Protein AF-A0AAU2UVV8-F1 (afdb_monomer)

Sequence (94 aa):
MTIRVTFAQLQSTQSDVQGTASKLQTELDDMKSLIAKLAGSYEGEASESWQRVQKDWESATQELHQIIDATQQALGSAAENYQAAEKKNVGMWG

pLDDT: mean 77.65, std 9.82, range [51.25, 89.81]

Nearest PDB structures (foldseek):
  3fav-assembly2_C  TM=7.965E-01  e=3.238E-02  Mycobacterium tuberculosis H37Rv
  8qbr-assembly1_A  TM=5.620E-01  e=3.450E+00  Nostoc punctiforme

Organism: NCBI:txid2903608

Structure (mmCIF, N/CA/C/O backbone):
data_AF-A0AAU2UVV8-F1
#
_entry.id   AF-A0AAU2UVV8-F1
#
loop_
_atom_site.group_PDB
_atom_site.id
_atom_site.type_symbol
_atom_site.label_atom_id
_atom_site.label_alt_id
_atom_site.label_comp_id
_atom_site.label_asym_id
_atom_site.label_entity_id
_atom_site.label_seq_id
_atom_site.pdbx_PDB_ins_code
_atom_site.Cartn_x
_atom_site.Cartn_y
_atom_site.Cartn_z
_atom_site.occupancy
_atom_site.B_iso_or_equiv
_atom_site.auth_seq_id
_atom_site.auth_comp_id
_atom_site.auth_asym_id
_atom_site.auth_atom_id
_atom_site.pdbx_PDB_model_num
ATOM 1 N N . MET A 1 1 ? 24.604 -5.894 -25.761 1.00 51.66 1 MET A N 1
ATOM 2 C CA . MET A 1 1 ? 23.514 -6.895 -25.704 1.00 51.66 1 MET A CA 1
ATOM 3 C C . MET A 1 1 ? 22.901 -6.889 -24.297 1.00 51.66 1 MET A C 1
ATOM 5 O O . MET A 1 1 ? 23.096 -7.822 -23.539 1.00 51.66 1 MET A O 1
ATOM 9 N N . THR A 1 2 ? 22.221 -5.804 -23.916 1.00 61.06 2 THR A N 1
ATOM 10 C CA . THR A 1 2 ? 21.790 -5.546 -22.519 1.00 61.06 2 THR A CA 1
ATOM 11 C C . THR A 1 2 ? 20.307 -5.189 -22.397 1.00 61.06 2 THR A C 1
ATOM 13 O O . THR A 1 2 ? 19.725 -5.354 -21.336 1.00 61.06 2 THR A O 1
ATOM 16 N N . ILE A 1 3 ? 19.656 -4.779 -23.486 1.00 60.66 3 ILE A N 1
ATOM 17 C CA . ILE A 1 3 ? 18.342 -4.130 -23.409 1.00 60.66 3 ILE A CA 1
ATOM 18 C C . ILE A 1 3 ? 17.197 -5.119 -23.151 1.00 60.66 3 ILE A C 1
ATOM 20 O O . ILE A 1 3 ? 16.322 -4.854 -22.331 1.00 60.66 3 ILE A O 1
ATOM 24 N N . ARG A 1 4 ? 17.253 -6.321 -23.743 1.00 62.22 4 ARG A N 1
ATOM 25 C CA . ARG A 1 4 ? 16.311 -7.410 -23.415 1.00 62.22 4 ARG A CA 1
ATOM 26 C C . ARG A 1 4 ? 16.350 -7.784 -21.931 1.00 62.22 4 ARG A C 1
ATOM 28 O O . ARG A 1 4 ? 15.316 -8.115 -21.364 1.00 62.22 4 ARG A O 1
ATOM 35 N N . VAL A 1 5 ? 17.535 -7.714 -21.318 1.00 64.69 5 VAL A N 1
ATOM 36 C CA . VAL A 1 5 ? 17.724 -7.996 -19.890 1.00 64.69 5 VAL A CA 1
ATOM 37 C C . VAL A 1 5 ? 17.092 -6.882 -19.052 1.00 64.69 5 VAL A C 1
ATOM 39 O O . VAL A 1 5 ? 16.344 -7.183 -18.129 1.00 64.69 5 VAL A O 1
ATOM 42 N N . THR A 1 6 ? 17.286 -5.616 -19.434 1.00 75.25 6 THR A N 1
ATOM 43 C CA . THR A 1 6 ? 16.698 -4.454 -18.744 1.00 75.25 6 THR A CA 1
ATOM 44 C C . THR A 1 6 ? 15.170 -4.417 -18.825 1.00 75.25 6 THR A C 1
ATOM 46 O O . THR A 1 6 ? 14.521 -4.150 -17.819 1.00 75.25 6 THR A O 1
ATOM 49 N N . PHE A 1 7 ? 14.574 -4.729 -19.980 1.00 75.88 7 PHE A N 1
ATOM 50 C CA . PHE A 1 7 ? 13.114 -4.791 -20.113 1.00 75.88 7 PHE A CA 1
ATOM 51 C C . PHE A 1 7 ? 12.508 -5.924 -19.274 1.00 75.88 7 PHE A C 1
ATOM 53 O O . PHE A 1 7 ? 11.544 -5.704 -18.544 1.00 75.88 7 PHE A O 1
ATOM 60 N N . ALA A 1 8 ? 13.104 -7.121 -19.322 1.00 78.31 8 ALA A N 1
ATOM 61 C CA . ALA A 1 8 ? 12.661 -8.247 -18.503 1.00 78.31 8 ALA A CA 1
ATOM 62 C C . ALA A 1 8 ? 12.771 -7.940 -16.997 1.00 78.31 8 ALA A C 1
ATOM 64 O O . ALA A 1 8 ? 11.888 -8.310 -16.226 1.00 78.31 8 ALA A O 1
ATOM 65 N N . GLN A 1 9 ? 13.816 -7.218 -16.582 1.00 80.25 9 GLN A N 1
ATOM 66 C CA . GLN A 1 9 ? 13.969 -6.741 -15.206 1.00 80.25 9 GLN A CA 1
ATOM 67 C C . GLN A 1 9 ? 12.881 -5.734 -14.821 1.00 80.25 9 GLN A C 1
ATOM 69 O O . GLN A 1 9 ? 12.266 -5.904 -13.776 1.00 80.25 9 GLN A O 1
ATOM 74 N N . LEU A 1 10 ? 12.584 -4.747 -15.674 1.00 79.75 10 LEU A N 1
ATOM 75 C CA . LEU A 1 10 ? 11.493 -3.786 -15.456 1.00 79.75 10 LEU A CA 1
ATOM 76 C C . LEU A 1 10 ? 10.140 -4.485 -15.282 1.00 79.75 10 LEU A C 1
ATOM 78 O O . LEU A 1 10 ? 9.399 -4.177 -14.350 1.00 79.75 10 LEU A O 1
ATOM 82 N N . GLN A 1 11 ? 9.846 -5.466 -16.137 1.00 79.94 11 GLN A N 1
ATOM 83 C CA . GLN A 1 11 ? 8.605 -6.233 -16.066 1.00 79.94 11 GLN A CA 1
ATOM 84 C C . GLN A 1 11 ? 8.527 -7.098 -14.797 1.00 79.94 11 GLN A C 1
ATOM 86 O O . GLN A 1 11 ? 7.476 -7.158 -14.159 1.00 79.94 11 GLN A O 1
ATOM 91 N N . SER A 1 12 ? 9.642 -7.719 -14.392 1.00 84.44 12 SER A N 1
ATOM 92 C CA . SER A 1 12 ? 9.738 -8.440 -13.116 1.00 84.44 12 SER A CA 1
ATOM 93 C C . SER A 1 12 ? 9.469 -7.509 -11.938 1.00 84.44 12 SER A C 1
ATOM 95 O O . SER A 1 12 ? 8.611 -7.801 -11.115 1.00 84.44 12 SER A O 1
ATOM 97 N N . THR A 1 13 ? 10.1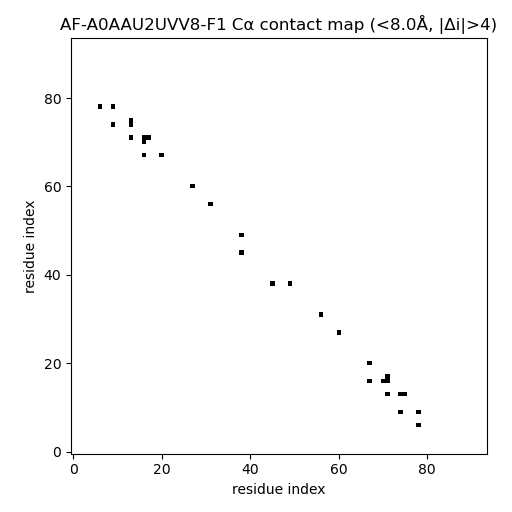32 -6.349 -11.896 1.00 81.25 13 THR A N 1
ATOM 98 C CA . THR A 1 13 ? 9.953 -5.361 -10.826 1.00 81.25 13 THR A CA 1
ATOM 99 C C . THR A 1 13 ? 8.510 -4.869 -10.742 1.00 81.25 13 THR A C 1
ATOM 101 O O . THR A 1 13 ? 7.981 -4.716 -9.645 1.00 81.25 13 THR A O 1
ATOM 104 N N . GLN A 1 14 ? 7.834 -4.666 -11.876 1.00 79.88 14 GLN A N 1
ATOM 105 C CA . GLN A 1 14 ? 6.418 -4.300 -11.884 1.00 79.88 14 GLN A CA 1
ATOM 106 C C . GLN A 1 14 ? 5.540 -5.396 -11.260 1.00 79.88 14 GLN A C 1
ATOM 108 O O . GLN A 1 14 ? 4.673 -5.094 -10.438 1.00 79.88 14 GLN A O 1
ATOM 113 N N . SER A 1 15 ? 5.792 -6.663 -11.601 1.00 84.88 15 SER A N 1
ATOM 114 C CA . SER A 1 15 ? 5.086 -7.801 -11.005 1.00 84.88 15 SER A CA 1
ATOM 115 C C . SER A 1 15 ? 5.358 -7.922 -9.501 1.00 84.88 15 SER A C 1
ATOM 117 O O . SER A 1 15 ? 4.440 -8.211 -8.733 1.00 84.88 15 SER A O 1
ATOM 119 N N . ASP A 1 16 ? 6.591 -7.659 -9.065 1.00 86.06 16 ASP A N 1
ATOM 120 C CA . ASP A 1 16 ? 6.982 -7.689 -7.651 1.00 86.06 16 ASP A CA 1
ATOM 121 C C . ASP A 1 16 ? 6.286 -6.580 -6.848 1.00 86.06 16 ASP A C 1
ATOM 123 O O . ASP A 1 16 ? 5.778 -6.826 -5.748 1.00 86.06 16 ASP A O 1
ATOM 127 N N . VAL A 1 17 ? 6.201 -5.367 -7.408 1.00 82.75 17 VAL A N 1
ATOM 128 C CA . VAL A 1 17 ? 5.465 -4.244 -6.804 1.00 82.75 17 VAL A CA 1
ATOM 129 C C . VAL A 1 17 ? 3.982 -4.573 -6.696 1.00 82.75 17 VAL A C 1
ATOM 131 O O . VAL A 1 17 ? 3.385 -4.343 -5.646 1.00 82.75 17 VAL A O 1
ATOM 134 N N . GLN A 1 18 ? 3.387 -5.166 -7.733 1.00 83.44 18 GLN A N 1
ATOM 135 C CA . GLN A 1 18 ? 1.981 -5.562 -7.698 1.00 83.44 18 GLN A CA 1
ATOM 136 C C . GLN A 1 18 ? 1.716 -6.653 -6.649 1.00 83.44 18 GLN A C 1
ATOM 138 O O . GLN A 1 18 ? 0.760 -6.549 -5.883 1.00 83.44 18 GLN A O 1
ATOM 143 N N . GLY A 1 19 ? 2.595 -7.653 -6.544 1.00 87.81 19 GLY A N 1
ATOM 144 C CA . GLY A 1 19 ? 2.500 -8.679 -5.504 1.00 87.81 19 GLY A CA 1
ATOM 145 C C . GLY A 1 19 ? 2.661 -8.111 -4.090 1.00 87.81 19 GLY A C 1
ATOM 146 O O . GLY A 1 19 ? 1.934 -8.502 -3.176 1.00 87.81 19 GLY A O 1
ATOM 147 N N . THR A 1 20 ? 3.577 -7.159 -3.908 1.00 84.12 20 THR A N 1
ATOM 148 C CA . THR A 1 20 ? 3.780 -6.463 -2.627 1.00 84.12 20 THR A CA 1
ATOM 149 C C . THR A 1 20 ? 2.557 -5.629 -2.254 1.00 84.12 20 THR A C 1
ATOM 151 O O . THR A 1 20 ? 2.090 -5.712 -1.122 1.00 84.12 20 THR A O 1
ATOM 154 N N . ALA A 1 21 ? 1.976 -4.910 -3.216 1.00 81.75 21 ALA A N 1
ATOM 155 C CA . ALA A 1 21 ? 0.743 -4.155 -3.029 1.00 81.75 21 ALA A CA 1
ATOM 156 C C . ALA A 1 21 ? -0.425 -5.042 -2.573 1.00 81.75 21 ALA A C 1
ATOM 158 O O . ALA A 1 21 ? -1.134 -4.692 -1.634 1.00 81.75 21 ALA A O 1
ATOM 159 N N . SER A 1 22 ? -0.607 -6.217 -3.186 1.00 85.06 22 SER A N 1
ATOM 160 C CA . SER A 1 22 ? -1.669 -7.151 -2.785 1.00 85.06 22 SER A CA 1
ATOM 161 C C . SER A 1 22 ? -1.476 -7.708 -1.371 1.00 85.06 22 SER A C 1
ATOM 163 O O . SER A 1 22 ? -2.444 -7.830 -0.619 1.00 85.06 22 SER A O 1
ATOM 165 N N . LYS A 1 23 ? -0.234 -8.028 -0.984 1.00 87.88 23 LYS A N 1
ATOM 166 C CA . LYS A 1 23 ? 0.073 -8.464 0.390 1.00 87.88 23 LYS A CA 1
ATOM 167 C C . LYS A 1 23 ? -0.249 -7.371 1.395 1.00 87.88 23 LYS A C 1
ATOM 169 O O . LYS A 1 23 ? -0.902 -7.631 2.396 1.00 87.88 23 LYS A O 1
ATOM 174 N N . LEU A 1 24 ? 0.153 -6.150 1.081 1.00 83.88 24 LEU A N 1
ATOM 175 C CA . LEU A 1 24 ? -0.047 -5.010 1.952 1.00 83.88 24 LEU A CA 1
ATOM 176 C C . LEU A 1 24 ? -1.529 -4.651 2.097 1.00 83.88 24 LEU A C 1
ATOM 178 O O . LEU A 1 24 ? -1.976 -4.376 3.201 1.00 83.88 24 LEU A O 1
ATOM 182 N N . GLN A 1 25 ? -2.320 -4.768 1.026 1.00 83.50 25 GLN A N 1
ATOM 183 C CA . GLN A 1 25 ? -3.780 -4.681 1.113 1.00 83.50 25 GLN A CA 1
ATOM 184 C C . GLN A 1 25 ? -4.368 -5.728 2.070 1.00 83.50 25 GLN A C 1
ATOM 186 O O . GLN A 1 25 ? -5.260 -5.417 2.851 1.00 83.50 25 GLN A O 1
ATOM 191 N N . THR A 1 26 ? -3.855 -6.959 2.026 1.00 88.62 26 THR A N 1
ATOM 192 C CA . THR A 1 26 ? -4.321 -8.041 2.907 1.00 88.62 26 THR A CA 1
ATOM 193 C C . THR A 1 26 ? -3.988 -7.743 4.368 1.00 88.62 26 THR A C 1
ATOM 195 O O . THR A 1 26 ? -4.863 -7.827 5.225 1.00 88.62 26 THR A O 1
ATOM 198 N N . GLU A 1 27 ? -2.748 -7.333 4.652 1.00 86.06 27 GLU A N 1
ATOM 199 C CA . GLU A 1 27 ? -2.332 -6.919 5.999 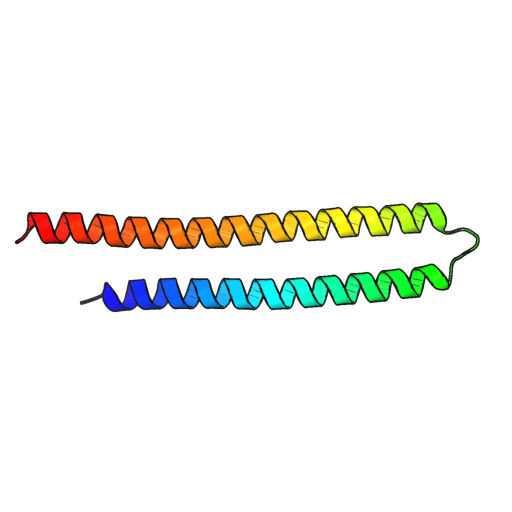1.00 86.06 27 GLU A CA 1
ATOM 200 C C . GLU A 1 27 ? -3.166 -5.741 6.504 1.00 86.06 27 GLU A C 1
ATOM 202 O O . GLU A 1 27 ? -3.521 -5.687 7.686 1.00 86.06 27 GLU A O 1
ATOM 207 N N . LEU A 1 28 ? -3.523 -4.823 5.598 1.00 85.12 28 LEU A N 1
ATOM 208 C CA . LEU A 1 28 ? -4.397 -3.719 5.928 1.00 85.12 28 LEU A CA 1
ATOM 209 C C . LEU A 1 28 ? -5.777 -4.239 6.376 1.00 85.12 28 LEU A C 1
ATOM 211 O O . LEU A 1 28 ? -6.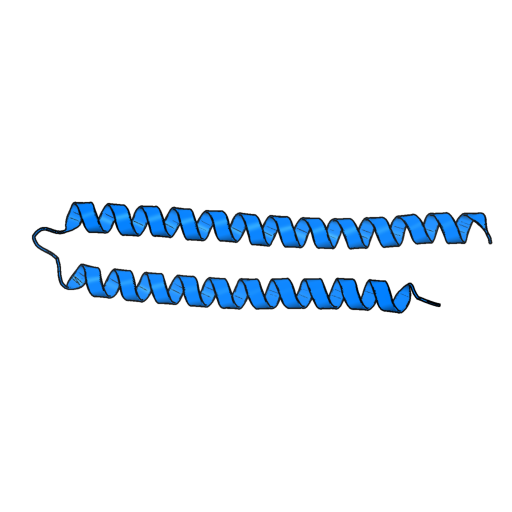241 -3.966 7.485 1.00 85.12 28 LEU A O 1
ATOM 215 N N . ASP A 1 29 ? -6.424 -5.058 5.553 1.00 85.75 29 ASP A N 1
ATOM 216 C CA . ASP A 1 29 ? -7.743 -5.614 5.865 1.00 85.75 29 ASP A CA 1
ATOM 217 C C . ASP A 1 29 ? -7.754 -6.432 7.175 1.00 85.75 29 ASP A C 1
ATOM 219 O O . ASP A 1 29 ? -8.702 -6.337 7.969 1.00 85.75 29 ASP A O 1
ATOM 223 N N . ASP A 1 30 ? -6.671 -7.157 7.466 1.00 87.81 30 ASP A N 1
ATOM 224 C CA . ASP A 1 30 ? -6.492 -7.895 8.720 1.00 87.81 30 ASP A CA 1
ATOM 225 C C . ASP A 1 30 ? -6.410 -6.965 9.939 1.00 87.81 30 ASP A C 1
ATOM 227 O O . ASP A 1 30 ? -7.099 -7.185 10.946 1.00 87.81 30 ASP A O 1
ATOM 231 N N . MET A 1 31 ? -5.622 -5.887 9.857 1.00 82.94 31 MET A N 1
ATOM 232 C CA . MET A 1 31 ? -5.553 -4.883 10.922 1.00 82.94 31 MET A CA 1
ATOM 233 C C . MET A 1 31 ? -6.906 -4.204 11.140 1.00 82.94 31 MET A C 1
ATOM 235 O O . MET A 1 31 ? -7.326 -4.055 12.288 1.00 82.94 31 MET A O 1
ATOM 239 N N . LYS A 1 32 ? -7.638 -3.863 10.073 1.00 83.25 32 LYS A N 1
ATOM 240 C CA . LYS A 1 32 ? -8.996 -3.305 10.178 1.00 83.25 32 LYS A CA 1
ATOM 241 C C . LYS A 1 32 ? -9.938 -4.242 10.940 1.00 83.25 32 LYS A C 1
ATOM 243 O O . LYS A 1 32 ? -10.714 -3.792 11.785 1.00 83.25 32 LYS A O 1
ATOM 248 N N . SER A 1 33 ? -9.854 -5.545 10.675 1.00 85.50 33 SER A N 1
ATOM 249 C CA . SER A 1 33 ? -10.641 -6.573 11.367 1.00 85.50 33 SER A CA 1
ATOM 250 C C . SER A 1 33 ? -10.283 -6.679 12.854 1.00 85.50 33 SER A C 1
ATOM 252 O O . SER A 1 33 ? -11.170 -6.762 13.708 1.00 85.50 33 SER A O 1
ATOM 254 N N . LEU A 1 34 ? -8.991 -6.623 13.192 1.00 84.06 34 LEU A N 1
ATOM 255 C CA . LEU A 1 34 ? -8.518 -6.604 14.582 1.00 84.06 34 LEU A CA 1
ATOM 256 C C . LEU A 1 34 ? -9.014 -5.367 15.334 1.00 84.06 34 LEU A C 1
ATOM 258 O O . LEU A 1 34 ? -9.543 -5.484 16.440 1.00 84.06 34 LEU A O 1
ATOM 262 N N . ILE A 1 35 ? -8.895 -4.202 14.701 1.00 78.25 35 ILE A N 1
ATOM 263 C CA . ILE A 1 35 ? -9.371 -2.916 15.207 1.00 78.25 35 ILE A CA 1
ATOM 264 C C . ILE A 1 35 ? -10.887 -3.010 15.482 1.00 78.25 35 ILE A C 1
ATOM 266 O O . ILE A 1 35 ? -11.325 -2.728 16.597 1.00 78.25 35 ILE A O 1
ATOM 270 N N . ALA A 1 36 ? -11.687 -3.546 14.551 1.00 78.88 36 ALA A N 1
ATOM 271 C CA . ALA A 1 36 ? -13.133 -3.747 14.737 1.00 78.88 36 ALA A CA 1
ATOM 272 C C . ALA A 1 36 ? -13.495 -4.687 15.900 1.00 78.88 36 ALA A C 1
ATOM 274 O O . ALA A 1 36 ? -14.439 -4.416 16.644 1.00 78.88 36 ALA A O 1
ATOM 275 N N . LYS A 1 37 ? -12.741 -5.774 16.098 1.00 82.06 37 LYS A N 1
ATOM 276 C CA . LYS A 1 37 ? -12.960 -6.698 17.226 1.00 82.06 37 LYS A CA 1
ATOM 277 C C . LYS A 1 37 ? -12.701 -6.036 18.574 1.00 82.06 37 LYS A C 1
ATOM 279 O O . LYS A 1 37 ? -13.447 -6.278 19.519 1.00 82.06 37 LYS A O 1
ATOM 284 N N . LEU A 1 38 ? -11.669 -5.197 18.661 1.00 74.75 38 LEU A N 1
ATOM 285 C CA . LEU A 1 38 ? -11.375 -4.439 19.875 1.00 74.75 38 LEU A CA 1
ATOM 286 C C . LEU A 1 38 ? -12.496 -3.438 20.178 1.00 74.75 38 LEU A C 1
ATOM 288 O O . LEU A 1 38 ? -12.901 -3.333 21.331 1.00 74.75 38 LEU A O 1
ATOM 292 N N . ALA A 1 39 ? -13.076 -2.785 19.168 1.00 69.69 39 ALA A N 1
ATOM 293 C CA . ALA A 1 39 ? -14.190 -1.847 19.353 1.00 69.69 39 ALA A CA 1
ATOM 294 C C . ALA A 1 39 ? -15.397 -2.465 20.070 1.00 69.69 39 ALA A C 1
ATOM 296 O O . ALA A 1 39 ? -15.950 -1.851 20.980 1.00 69.69 39 ALA A O 1
ATOM 297 N N . GLY A 1 40 ? -15.757 -3.701 19.706 1.00 66.88 40 GLY A N 1
ATOM 298 C CA . GLY A 1 40 ? -16.862 -4.431 20.332 1.00 66.88 40 GLY A CA 1
ATOM 299 C C . GLY A 1 40 ? -16.667 -4.691 21.830 1.00 66.88 40 GLY A C 1
ATOM 300 O O . GLY A 1 40 ? -17.635 -4.951 22.533 1.00 66.88 40 GLY A O 1
ATOM 301 N N . SER A 1 41 ? -15.434 -4.589 22.344 1.00 66.31 41 SER A N 1
ATOM 302 C CA . SER A 1 41 ? -15.148 -4.721 23.779 1.00 66.31 41 SER A CA 1
ATOM 303 C C . SER A 1 41 ? -15.243 -3.414 24.583 1.00 66.31 41 SER A C 1
ATOM 305 O O . SER A 1 41 ? -15.233 -3.476 25.810 1.00 66.31 41 SER A O 1
ATOM 307 N N . TYR A 1 42 ? -15.373 -2.244 23.935 1.00 58.56 42 TYR A N 1
ATOM 308 C CA . TYR A 1 42 ? -15.301 -0.921 24.587 1.00 58.56 42 TYR A CA 1
ATOM 309 C C . TYR A 1 42 ? -16.580 -0.058 24.455 1.00 58.56 42 TYR A C 1
ATOM 311 O O . TYR A 1 42 ? -16.506 1.165 24.592 1.00 58.56 42 TYR A O 1
ATOM 319 N N . GLU A 1 43 ? -17.751 -0.670 24.228 1.00 56.66 43 GLU A N 1
ATOM 320 C CA . GLU A 1 43 ? -19.051 -0.042 23.877 1.00 56.66 43 GLU A CA 1
ATOM 321 C C . GLU A 1 43 ? -19.582 1.109 24.781 1.00 56.66 43 GLU A C 1
ATOM 323 O O . GLU A 1 43 ? -20.599 1.707 24.444 1.00 56.66 43 GLU A O 1
ATOM 328 N N . GLY A 1 44 ? -18.927 1.481 25.890 1.00 60.34 44 GLY A N 1
ATOM 329 C CA . GLY A 1 44 ? -19.437 2.485 26.844 1.00 60.34 44 GLY A CA 1
ATOM 330 C C . GLY A 1 44 ? -18.749 3.861 26.866 1.00 60.34 44 GLY A C 1
ATOM 331 O O . GLY A 1 44 ? -19.428 4.868 27.039 1.00 60.34 44 GLY A O 1
ATOM 332 N N . GLU A 1 45 ? -17.424 3.939 26.691 1.00 55.44 45 GLU A N 1
ATOM 333 C CA . GLU A 1 45 ? -16.637 5.176 26.932 1.00 55.44 45 GLU A CA 1
ATOM 334 C C . GLU A 1 45 ? -15.652 5.526 25.795 1.00 55.44 45 GLU A C 1
ATOM 336 O O . GLU A 1 45 ? -15.071 6.609 25.779 1.00 55.44 45 GLU A O 1
ATOM 341 N N . ALA A 1 46 ? -15.477 4.652 24.794 1.00 60.53 46 ALA A N 1
ATOM 342 C CA . ALA A 1 46 ? -14.394 4.764 23.809 1.00 60.53 46 ALA A CA 1
ATOM 343 C C . ALA A 1 46 ? -14.809 5.251 22.405 1.00 60.53 46 ALA A C 1
ATOM 345 O O . ALA A 1 46 ? -13.997 5.173 21.484 1.00 60.53 46 ALA A O 1
ATOM 346 N N . SER A 1 47 ? -16.027 5.773 22.210 1.00 68.00 47 SER A N 1
ATOM 347 C CA . SER A 1 47 ? -16.531 6.179 20.878 1.00 68.00 47 SER A CA 1
ATOM 348 C C . SER A 1 47 ? -15.614 7.177 20.157 1.00 68.00 47 SER A C 1
ATOM 350 O O . SER A 1 47 ? -15.359 7.039 18.965 1.00 68.00 47 SER A O 1
ATOM 352 N N . GLU A 1 48 ? -15.090 8.182 20.859 1.00 74.50 48 GLU A N 1
ATOM 353 C CA . GLU A 1 48 ? -14.183 9.163 20.248 1.00 74.50 48 GLU A CA 1
ATOM 354 C C . GLU A 1 48 ? -12.809 8.573 19.901 1.00 74.50 48 GLU A C 1
ATOM 356 O O . GLU A 1 48 ? -12.241 8.882 18.854 1.00 74.50 48 GLU A O 1
ATOM 361 N N . SER A 1 49 ? -12.256 7.743 20.792 1.00 73.81 49 SER A N 1
ATOM 362 C CA . SER A 1 49 ? -10.974 7.069 20.554 1.00 73.81 49 SER A CA 1
ATOM 363 C C . SER A 1 49 ? -11.087 6.135 19.350 1.00 73.81 49 SER A C 1
ATOM 365 O O . SER A 1 49 ? -10.227 6.120 18.475 1.00 73.81 49 SER A O 1
ATOM 367 N N . TRP A 1 50 ? -12.217 5.438 19.251 1.00 74.31 50 TRP A N 1
ATOM 368 C CA . TRP A 1 50 ? -12.554 4.578 18.132 1.00 74.31 50 TRP A CA 1
ATOM 369 C C . TRP A 1 50 ? -12.649 5.333 16.803 1.00 74.31 50 TRP A C 1
ATOM 371 O O . TRP A 1 50 ? -12.027 4.932 15.822 1.00 74.31 50 TRP A O 1
ATOM 381 N N . GLN A 1 51 ? -13.372 6.455 16.776 1.00 79.56 51 GLN A N 1
ATOM 382 C CA . GLN A 1 51 ? -13.482 7.293 15.579 1.00 79.56 51 GLN A CA 1
ATOM 383 C C . GLN A 1 51 ? -12.119 7.830 15.125 1.00 79.56 51 GLN A C 1
ATOM 385 O O . GLN A 1 51 ? -11.857 7.884 13.924 1.00 79.56 51 GLN A O 1
ATOM 390 N N . ARG A 1 52 ? -11.234 8.187 16.067 1.00 83.25 52 ARG A N 1
ATOM 391 C CA . ARG A 1 52 ? -9.850 8.574 15.752 1.00 83.25 52 ARG A CA 1
ATOM 392 C C . ARG A 1 52 ? -9.079 7.425 15.109 1.00 83.25 52 ARG A C 1
ATOM 394 O O . ARG A 1 52 ? -8.547 7.610 14.024 1.00 83.25 52 ARG A O 1
ATOM 401 N N . VAL A 1 53 ? -9.101 6.236 15.711 1.00 81.56 53 VAL A N 1
ATOM 402 C CA . VAL A 1 53 ? -8.408 5.058 15.161 1.00 81.56 53 VAL A CA 1
ATOM 403 C C . VAL A 1 53 ? -8.934 4.692 13.772 1.00 81.56 53 VAL A C 1
ATOM 405 O O . VAL A 1 53 ? -8.136 4.417 12.882 1.00 81.56 53 VAL A O 1
ATOM 408 N N . GLN A 1 54 ? -10.253 4.725 13.548 1.00 81.94 54 GLN A N 1
ATOM 409 C CA . GLN A 1 54 ? -10.824 4.485 12.218 1.00 81.94 54 GLN A CA 1
ATOM 410 C C . GLN A 1 54 ? -10.371 5.525 11.194 1.00 81.94 54 GLN A C 1
ATOM 412 O O . GLN A 1 54 ? -10.053 5.172 10.062 1.00 81.94 54 GLN A O 1
ATOM 417 N N . LYS A 1 55 ? -10.319 6.800 11.580 1.00 87.12 55 LYS A N 1
ATOM 418 C CA . LYS A 1 55 ? -9.885 7.868 10.682 1.00 87.12 55 LYS A CA 1
ATOM 419 C C . LYS A 1 55 ? -8.402 7.757 10.335 1.00 87.12 55 LYS A C 1
ATOM 421 O O . LYS A 1 55 ? -8.045 7.871 9.166 1.00 87.12 55 LYS A O 1
ATOM 426 N N . ASP A 1 56 ? -7.555 7.522 11.332 1.00 84.69 56 ASP A N 1
ATOM 427 C CA . ASP A 1 56 ? -6.115 7.346 11.131 1.00 84.69 56 ASP A CA 1
ATOM 428 C C . ASP A 1 56 ? -5.847 6.126 10.243 1.00 84.69 56 ASP A C 1
ATOM 430 O O . ASP A 1 56 ? -5.022 6.176 9.331 1.00 84.69 56 ASP A O 1
ATOM 434 N N . TRP A 1 57 ? -6.619 5.058 10.455 1.00 84.12 57 TRP A N 1
ATOM 435 C CA . TRP A 1 57 ? -6.612 3.866 9.624 1.00 84.12 57 TRP A CA 1
ATOM 436 C C . TRP A 1 57 ? -6.964 4.148 8.158 1.00 84.12 57 TRP A C 1
ATOM 438 O O . TRP A 1 57 ? -6.235 3.741 7.249 1.00 84.12 57 TRP A O 1
ATOM 448 N N . GLU A 1 58 ? -8.088 4.828 7.917 1.00 85.69 58 GLU A N 1
ATOM 449 C CA . GLU A 1 58 ? -8.538 5.176 6.569 1.00 85.69 58 GLU A CA 1
ATOM 450 C C . GLU A 1 58 ? -7.515 6.060 5.857 1.00 85.69 58 GLU A C 1
ATOM 452 O O . GLU A 1 58 ? -7.152 5.758 4.721 1.00 85.69 58 GLU A O 1
ATOM 457 N N . SER A 1 59 ? -6.981 7.078 6.541 1.00 89.19 59 SER A N 1
ATOM 458 C CA . SER A 1 59 ? -5.914 7.929 6.005 1.00 89.19 59 SER A CA 1
ATOM 459 C C . SER A 1 59 ? -4.674 7.124 5.619 1.00 89.19 59 SER A C 1
ATOM 461 O O . SER A 1 59 ? -4.200 7.250 4.492 1.00 89.19 59 SER A O 1
ATOM 463 N N . ALA A 1 60 ? -4.163 6.275 6.518 1.00 83.69 60 ALA A N 1
ATOM 464 C CA . ALA A 1 60 ? -2.956 5.491 6.260 1.00 83.69 60 ALA A CA 1
ATOM 465 C C . ALA A 1 60 ? -3.147 4.514 5.090 1.00 83.69 60 ALA A C 1
ATOM 467 O O . ALA A 1 60 ? -2.277 4.388 4.230 1.00 83.69 60 ALA A O 1
ATOM 468 N N . THR A 1 61 ? -4.311 3.863 5.020 1.00 83.69 61 THR A N 1
ATOM 469 C CA . THR A 1 61 ? -4.677 2.967 3.911 1.00 83.69 61 THR A CA 1
ATOM 470 C C . THR A 1 61 ? -4.691 3.726 2.583 1.00 83.69 61 THR A C 1
ATOM 472 O O . THR A 1 61 ? -4.148 3.262 1.582 1.00 83.69 61 THR A O 1
ATOM 475 N N . GLN A 1 62 ? -5.297 4.913 2.577 1.00 88.69 62 GLN A N 1
ATOM 476 C CA . GLN A 1 62 ? -5.467 5.714 1.373 1.00 88.69 62 GLN A CA 1
ATOM 477 C C . GLN A 1 62 ? -4.136 6.285 0.864 1.00 88.69 62 GLN A C 1
ATOM 479 O O . GLN A 1 62 ? -3.871 6.238 -0.336 1.00 88.69 62 GLN A O 1
ATOM 484 N N . GLU A 1 63 ? -3.281 6.779 1.762 1.00 86.81 63 GLU A N 1
ATOM 485 C CA . GLU A 1 63 ? -1.926 7.236 1.427 1.00 86.81 63 GLU A CA 1
ATOM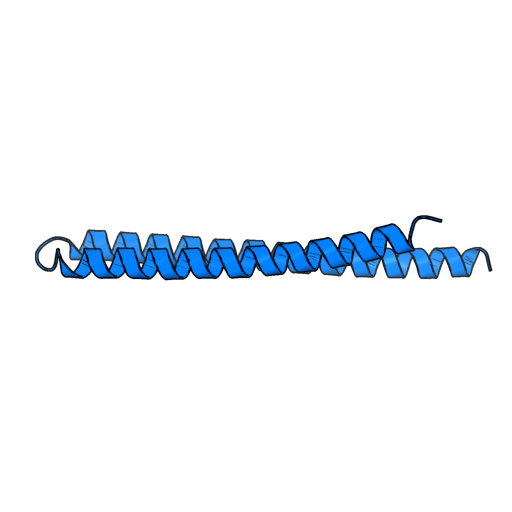 486 C C . GLU A 1 63 ? -1.101 6.100 0.817 1.00 86.81 63 GLU A C 1
ATOM 488 O O . GLU A 1 63 ? -0.410 6.266 -0.190 1.00 86.81 63 GLU A O 1
ATOM 493 N N . LEU A 1 64 ? -1.232 4.906 1.381 1.00 84.44 64 LEU A N 1
ATOM 494 C CA . LEU A 1 64 ? -0.502 3.748 0.915 1.00 84.44 64 LEU A CA 1
ATOM 495 C C . LEU A 1 64 ? -0.933 3.295 -0.491 1.00 84.44 64 LEU A C 1
ATOM 497 O O . LEU A 1 64 ? -0.078 2.991 -1.327 1.00 84.44 64 LEU A O 1
ATOM 501 N N . HIS A 1 65 ? -2.237 3.312 -0.789 1.00 84.81 65 HIS A N 1
ATOM 502 C CA . HIS A 1 65 ? -2.735 3.098 -2.155 1.00 84.81 65 HIS A CA 1
ATOM 503 C C . HIS A 1 65 ? -2.164 4.109 -3.138 1.00 84.81 65 HIS A C 1
ATOM 505 O O . HIS A 1 65 ? -1.696 3.721 -4.205 1.00 84.81 65 HIS A O 1
ATOM 511 N N . GLN A 1 66 ? -2.123 5.387 -2.762 1.00 89.81 66 GLN A N 1
ATOM 512 C CA . GLN A 1 66 ? -1.565 6.429 -3.622 1.00 89.81 66 GLN A CA 1
ATOM 513 C C . GLN A 1 66 ? -0.082 6.191 -3.929 1.00 89.81 66 GLN A C 1
ATOM 515 O O . GLN A 1 66 ? 0.342 6.362 -5.072 1.00 89.81 66 GLN A O 1
ATOM 520 N N . ILE A 1 67 ? 0.708 5.764 -2.940 1.00 85.56 67 ILE A N 1
ATOM 521 C CA . ILE A 1 67 ? 2.132 5.448 -3.131 1.00 85.56 67 ILE A CA 1
ATOM 522 C C . ILE A 1 67 ? 2.308 4.255 -4.079 1.00 85.56 67 ILE A C 1
ATOM 524 O O . ILE A 1 67 ? 3.174 4.289 -4.961 1.00 85.56 67 ILE A O 1
ATOM 528 N N . ILE A 1 68 ? 1.494 3.208 -3.922 1.00 84.19 68 ILE A N 1
ATOM 529 C CA . ILE A 1 68 ? 1.515 2.034 -4.803 1.00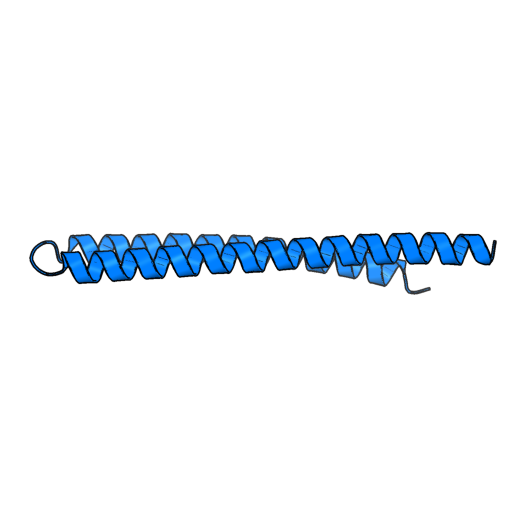 84.19 68 ILE A CA 1
ATOM 530 C C . ILE A 1 68 ? 1.190 2.445 -6.240 1.00 84.19 68 ILE A C 1
ATOM 532 O O . ILE A 1 68 ? 1.955 2.122 -7.152 1.00 84.19 68 ILE A O 1
ATOM 536 N N . ASP A 1 69 ? 0.105 3.190 -6.440 1.00 86.06 69 ASP A N 1
ATOM 537 C CA . ASP A 1 69 ? -0.331 3.635 -7.763 1.00 86.06 69 ASP A CA 1
ATOM 538 C C . ASP A 1 69 ? 0.727 4.523 -8.427 1.00 86.06 69 ASP A C 1
ATOM 540 O O . ASP A 1 69 ? 1.089 4.307 -9.587 1.00 86.06 69 ASP A O 1
ATOM 544 N N . ALA A 1 70 ? 1.300 5.470 -7.679 1.00 87.56 70 ALA A N 1
ATOM 545 C CA . ALA A 1 70 ? 2.382 6.323 -8.164 1.00 87.56 70 ALA A CA 1
ATOM 546 C C . ALA A 1 70 ? 3.620 5.503 -8.567 1.00 87.56 70 ALA A C 1
ATOM 548 O O . ALA A 1 70 ? 4.241 5.770 -9.599 1.00 87.56 70 ALA A O 1
ATOM 549 N N . THR A 1 71 ? 3.958 4.468 -7.793 1.00 81.12 71 THR A N 1
ATOM 550 C CA . THR A 1 71 ? 5.082 3.571 -8.097 1.00 81.12 71 THR A CA 1
ATOM 551 C C . THR A 1 71 ? 4.821 2.772 -9.375 1.00 81.12 71 THR A C 1
ATOM 553 O O . THR A 1 71 ? 5.699 2.680 -10.235 1.00 81.12 71 THR A O 1
ATOM 556 N N . GLN A 1 72 ? 3.611 2.231 -9.547 1.00 82.38 72 GLN A N 1
ATOM 557 C CA . GLN A 1 72 ? 3.230 1.508 -10.763 1.00 82.38 72 GLN A CA 1
ATOM 558 C C . GLN A 1 72 ? 3.273 2.414 -12.001 1.00 82.38 72 GLN A C 1
ATOM 560 O O . GLN A 1 72 ? 3.823 2.019 -13.032 1.00 82.38 72 GLN A O 1
ATOM 565 N N . GLN A 1 73 ? 2.761 3.642 -11.896 1.00 87.25 73 GLN A N 1
ATOM 566 C CA . GLN A 1 73 ? 2.799 4.626 -12.981 1.00 87.25 73 GLN A CA 1
ATOM 567 C C . GLN A 1 73 ? 4.232 5.021 -13.354 1.00 87.25 73 GLN A C 1
ATOM 569 O O . GLN A 1 73 ? 4.560 5.105 -14.541 1.00 87.25 73 GLN A O 1
ATOM 574 N N . ALA A 1 74 ? 5.103 5.226 -12.361 1.00 85.06 74 ALA A N 1
ATOM 575 C CA . ALA A 1 74 ? 6.508 5.547 -12.590 1.00 85.06 74 ALA A CA 1
ATOM 576 C C . ALA A 1 74 ? 7.244 4.403 -13.306 1.00 85.06 74 ALA A C 1
ATOM 578 O O . ALA A 1 74 ? 7.995 4.651 -14.252 1.00 85.06 74 ALA A O 1
ATOM 579 N N . LEU A 1 75 ? 6.991 3.150 -12.909 1.00 82.50 75 LEU A N 1
ATOM 580 C CA . LEU A 1 75 ? 7.564 1.969 -13.561 1.00 82.50 75 LEU A CA 1
ATOM 581 C C . LEU A 1 75 ? 7.061 1.801 -15.001 1.00 82.50 75 LEU A C 1
ATOM 583 O O . LEU A 1 75 ? 7.870 1.559 -15.898 1.00 82.50 75 LEU A O 1
ATOM 587 N N . GLY A 1 76 ? 5.760 1.989 -15.243 1.00 82.62 76 GLY A N 1
ATOM 588 C CA . GLY A 1 76 ? 5.189 1.964 -16.593 1.00 82.62 76 GLY A CA 1
ATOM 589 C C . GLY A 1 76 ? 5.789 3.047 -17.494 1.00 82.62 76 GLY A C 1
ATOM 590 O O . GLY A 1 76 ? 6.273 2.753 -18.586 1.00 82.62 76 GLY A O 1
ATOM 591 N N . SER A 1 77 ? 5.877 4.280 -16.988 1.00 84.69 77 SER A N 1
ATOM 592 C CA . SER A 1 77 ? 6.495 5.403 -17.706 1.00 84.69 77 SER A CA 1
ATOM 593 C C . SER A 1 77 ? 7.971 5.141 -18.019 1.00 84.69 77 SER A C 1
ATOM 595 O O . SER A 1 77 ? 8.454 5.469 -19.104 1.00 84.69 77 SER A O 1
ATOM 597 N N . ALA A 1 78 ? 8.712 4.528 -17.089 1.00 78.44 78 ALA A N 1
ATOM 598 C CA . ALA A 1 78 ? 10.095 4.134 -17.329 1.00 78.44 78 ALA A CA 1
ATOM 599 C C . ALA A 1 78 ? 10.189 3.100 -18.462 1.00 78.44 78 ALA A C 1
ATOM 601 O O . ALA A 1 78 ? 11.011 3.270 -19.363 1.00 78.44 78 ALA A O 1
ATOM 602 N N . ALA A 1 79 ? 9.328 2.0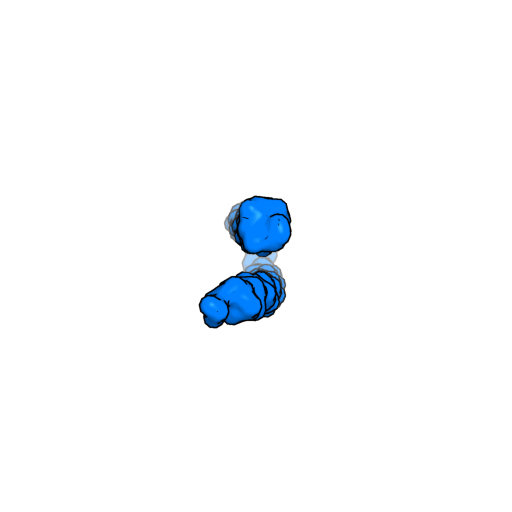77 -18.465 1.00 78.81 79 ALA A N 1
ATOM 603 C CA . ALA A 1 79 ? 9.292 1.066 -19.521 1.00 78.81 79 ALA A CA 1
ATOM 604 C C . ALA A 1 79 ? 9.011 1.678 -20.908 1.00 78.81 79 ALA A C 1
ATOM 606 O O . ALA A 1 79 ? 9.727 1.379 -21.869 1.00 78.81 79 ALA A O 1
ATOM 607 N N . GLU A 1 80 ? 8.027 2.577 -21.005 1.00 81.19 80 GLU A N 1
ATOM 608 C CA . GLU A 1 80 ? 7.683 3.280 -22.249 1.00 81.19 80 GLU A CA 1
A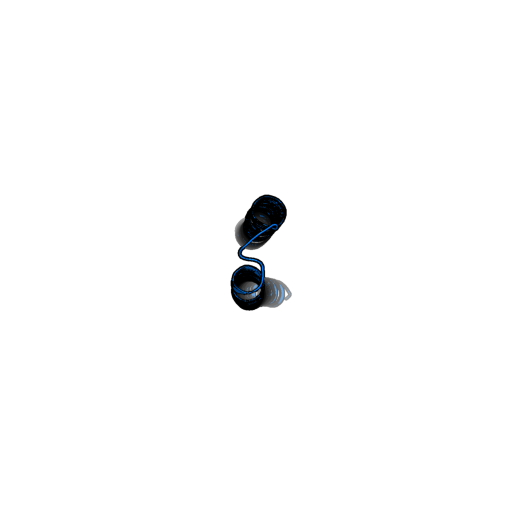TOM 609 C C . GLU A 1 80 ? 8.836 4.153 -22.757 1.00 81.19 80 GLU A C 1
ATOM 611 O O . GLU A 1 80 ? 9.210 4.080 -23.932 1.00 81.19 80 GLU A O 1
ATOM 616 N N . ASN A 1 81 ? 9.452 4.935 -21.866 1.00 80.25 81 ASN A N 1
ATOM 617 C CA . ASN A 1 81 ? 10.590 5.788 -22.203 1.00 80.25 81 ASN 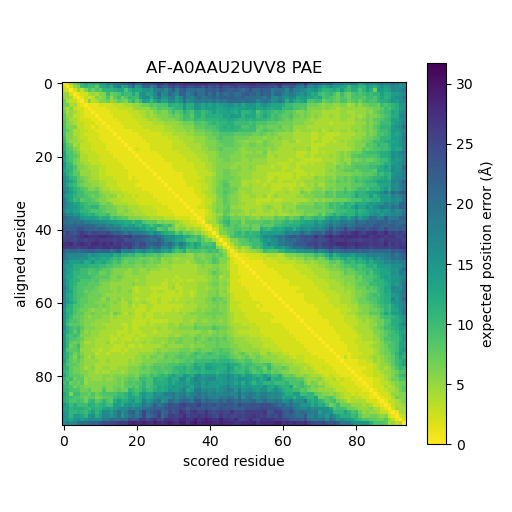A CA 1
ATOM 618 C C . ASN A 1 81 ? 11.789 4.972 -22.704 1.00 80.25 81 ASN A C 1
ATOM 620 O O . ASN A 1 81 ? 12.429 5.362 -23.685 1.00 80.25 81 ASN A O 1
ATOM 624 N N . TYR A 1 82 ? 12.070 3.821 -22.084 1.00 75.06 82 TYR A N 1
ATOM 625 C CA . TYR A 1 82 ? 13.112 2.904 -22.552 1.00 75.06 82 TYR A CA 1
ATOM 626 C C . TYR A 1 82 ? 12.811 2.375 -23.959 1.00 75.06 82 TYR A C 1
ATOM 628 O O . TYR A 1 82 ? 13.679 2.430 -24.834 1.00 75.06 82 TYR A O 1
ATOM 636 N N . GLN A 1 83 ? 11.577 1.929 -24.213 1.00 75.56 83 GLN A N 1
ATOM 637 C CA . GLN A 1 83 ? 11.172 1.422 -25.526 1.00 75.56 83 GLN A CA 1
ATOM 638 C C . GLN A 1 83 ? 11.246 2.505 -26.618 1.00 75.56 83 GLN A C 1
ATOM 640 O O . GLN A 1 83 ? 11.672 2.238 -27.747 1.00 75.56 83 GLN A O 1
ATOM 645 N N . ALA A 1 84 ? 10.846 3.738 -26.296 1.00 79.94 84 ALA A N 1
ATOM 646 C CA . ALA A 1 84 ? 10.886 4.869 -27.217 1.00 79.94 84 ALA A CA 1
ATOM 647 C C . ALA A 1 84 ? 12.326 5.302 -27.541 1.00 79.94 84 ALA A C 1
ATOM 649 O O . ALA A 1 84 ? 12.661 5.512 -28.713 1.00 79.94 84 ALA A O 1
ATOM 650 N N . ALA A 1 85 ? 13.192 5.394 -26.526 1.00 76.38 85 ALA A N 1
ATOM 651 C CA . ALA A 1 85 ? 14.606 5.722 -26.700 1.00 76.38 85 ALA A CA 1
ATOM 652 C C . ALA A 1 85 ? 15.334 4.672 -27.555 1.00 76.38 85 ALA A C 1
ATOM 654 O O . ALA A 1 85 ? 16.137 5.026 -28.421 1.00 76.38 85 ALA A O 1
ATOM 655 N N . GLU A 1 86 ? 15.012 3.389 -27.375 1.00 70.00 86 GLU A N 1
ATOM 656 C CA . GLU A 1 86 ? 15.591 2.311 -28.175 1.00 70.00 86 GLU A CA 1
ATOM 657 C C . GLU A 1 86 ? 15.124 2.359 -29.635 1.00 70.00 86 GLU A C 1
ATOM 659 O O . GLU A 1 86 ? 15.967 2.330 -30.531 1.00 70.00 86 GLU A O 1
ATOM 664 N N . LYS A 1 87 ? 13.819 2.529 -29.905 1.00 71.56 87 LYS A N 1
ATOM 665 C CA . LYS A 1 87 ? 13.313 2.717 -31.282 1.00 71.56 87 LYS A CA 1
ATOM 666 C C . LYS A 1 87 ? 14.010 3.875 -31.996 1.00 71.56 87 LYS A C 1
ATOM 668 O O . LYS A 1 87 ? 14.354 3.754 -33.171 1.00 71.56 87 LYS A O 1
ATOM 673 N N . LYS A 1 88 ? 14.235 4.983 -31.286 1.00 72.81 88 LYS A N 1
ATOM 674 C CA . LYS A 1 88 ? 14.916 6.162 -31.830 1.00 72.81 88 LYS A CA 1
ATOM 675 C C . LYS A 1 88 ? 16.395 5.892 -32.125 1.00 72.81 88 LYS A C 1
ATOM 677 O O . LYS A 1 88 ? 16.884 6.312 -33.166 1.00 72.81 88 LYS A O 1
ATOM 682 N N . ASN A 1 89 ? 17.096 5.172 -31.249 1.00 63.62 89 ASN A N 1
ATOM 683 C CA . ASN A 1 89 ? 18.504 4.832 -31.456 1.00 63.62 89 ASN A CA 1
ATOM 684 C C . ASN A 1 89 ? 18.702 3.780 -32.553 1.00 63.62 89 ASN A C 1
ATOM 686 O O . ASN A 1 89 ? 19.593 3.940 -33.377 1.00 63.62 89 ASN A O 1
ATOM 690 N N . VAL A 1 90 ? 17.860 2.747 -32.628 1.00 63.44 90 VAL A N 1
ATOM 691 C CA . VAL A 1 90 ? 17.939 1.742 -33.703 1.00 63.44 90 VAL A CA 1
ATOM 692 C C . VAL A 1 90 ? 17.614 2.369 -35.063 1.00 63.44 90 VAL A C 1
ATOM 694 O O . VAL A 1 90 ? 18.279 2.059 -36.042 1.00 63.44 90 VAL A O 1
ATOM 697 N N . GLY A 1 91 ? 16.665 3.310 -35.123 1.00 63.34 91 GLY A N 1
ATOM 698 C CA . GLY A 1 91 ? 16.33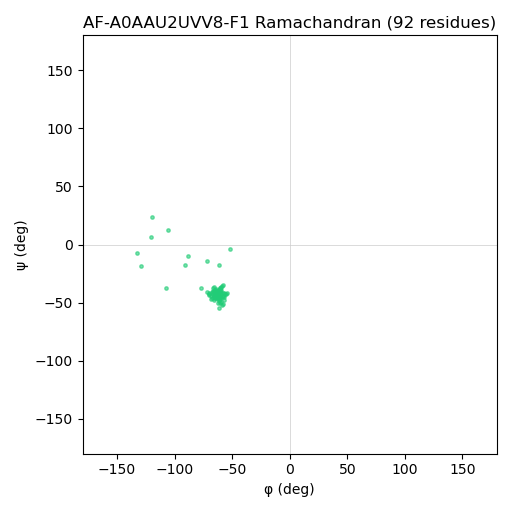8 4.040 -36.353 1.00 63.34 91 GLY A CA 1
ATOM 699 C C . GLY A 1 91 ? 17.384 5.066 -36.810 1.00 63.34 91 GLY A C 1
ATOM 700 O O . GLY A 1 91 ? 17.305 5.528 -37.940 1.00 63.34 91 GLY A O 1
ATOM 701 N N . MET A 1 92 ? 18.349 5.440 -35.961 1.00 61.06 92 MET A N 1
ATOM 702 C CA . MET A 1 92 ? 19.450 6.345 -36.336 1.00 61.06 92 MET A CA 1
ATOM 703 C C . MET A 1 92 ? 20.695 5.613 -36.856 1.00 61.06 92 MET A C 1
ATOM 705 O O . MET A 1 92 ? 21.558 6.252 -37.450 1.00 61.06 92 MET A O 1
ATOM 709 N N . TRP A 1 93 ? 20.818 4.309 -36.596 1.00 53.91 93 TRP A N 1
ATOM 710 C CA . TRP A 1 93 ? 22.007 3.508 -36.927 1.00 53.91 93 TRP A CA 1
ATOM 711 C C . TRP A 1 93 ? 21.695 2.340 -37.880 1.00 53.91 93 TRP A C 1
ATOM 713 O O . TRP A 1 93 ? 22.565 1.501 -38.115 1.00 53.91 93 TRP A O 1
ATOM 723 N N . GLY A 1 94 ? 20.462 2.277 -38.392 1.00 51.25 94 GLY A N 1
ATOM 724 C CA . GLY A 1 94 ? 20.002 1.341 -39.420 1.00 51.25 94 GLY A CA 1
ATOM 725 C C . GLY A 1 94 ? 19.800 2.017 -40.765 1.00 51.25 94 GLY A C 1
ATOM 726 O O . GLY A 1 94 ? 19.540 3.241 -40.774 1.00 51.25 94 GLY A O 1
#

Secondary structure (DSSP, 8-state):
--HHHHHHHHHHHHHHHHHHHHHHHHHHHHHHHHHHHHHTT-TTT-HHHHHHHHHHHHHHHHHHHHHHHHHHHHHHHHHHHHHHHHHHHHHHH-

Solvent-accessible surface area (backbone atoms only — not comparable to full-atom values): 5276 Å² total; per-residue (Å²): 144,57,62,73,58,52,52,54,48,53,53,49,52,51,52,50,52,52,53,51,50,54,51,49,52,50,55,48,54,50,50,53,51,52,53,53,57,55,52,74,76,41,86,85,83,40,67,68,62,48,52,49,53,52,49,54,47,52,52,54,53,51,54,50,51,52,54,50,52,51,49,52,51,52,52,51,52,50,54,53,52,51,53,51,53,47,56,53,51,54,65,71,78,104

Radius of gyration: 21.66 Å; Cα contacts (8 Å, |Δi|>4): 15; chains: 1; bounding box: 43×18×66 Å

Foldseek 3Di:
DCLVVVLVVLVVVLVVLVVVLVVVVVVLVVVVVVLVVVCVVVVPPCPPVSVVVVVVSVVVNVVSVVVSVVVNVVSVVVSVVSVVVVVVVVVVVD

Mean predicted aligned error: 8.79 Å

InterPro domains:
  IPR010310 Type VII secretion system ESAT-6-like [PF06013] (3-86)
  IPR010310 Type VII secretion system ESAT-6-like [TIGR03930] (3-90)
  IPR036689 ESAT-6-like superfamily [SSF140453] (2-94)